Protein AF-A0A812SGQ9-F1 (afdb_monomer)

Structure (mmCIF, N/CA/C/O backbone):
data_AF-A0A812SGQ9-F1
#
_entry.id   AF-A0A812SGQ9-F1
#
loop_
_atom_site.group_PDB
_atom_site.id
_atom_site.type_symbol
_atom_site.label_atom_id
_atom_site.label_alt_id
_atom_site.label_comp_id
_atom_site.label_asym_id
_atom_site.label_entity_id
_atom_site.label_seq_id
_atom_site.pdbx_PDB_ins_code
_atom_site.Cartn_x
_atom_site.Cartn_y
_atom_site.Cartn_z
_atom_site.occupancy
_atom_site.B_iso_or_equiv
_atom_site.auth_seq_id
_atom_site.auth_comp_id
_atom_site.auth_asym_id
_atom_site.auth_atom_id
_atom_site.pdbx_PDB_model_num
ATOM 1 N N . MET A 1 1 ? -7.701 -20.166 6.860 1.00 44.25 1 MET A N 1
ATOM 2 C CA . MET A 1 1 ? -6.813 -19.001 7.028 1.00 44.25 1 MET A CA 1
ATOM 3 C C . MET A 1 1 ? -5.455 -19.438 6.531 1.00 44.25 1 MET A C 1
ATOM 5 O O . MET A 1 1 ? -4.797 -20.197 7.233 1.00 44.25 1 MET A O 1
ATOM 9 N N . ASP A 1 2 ? -5.094 -19.057 5.309 1.00 49.41 2 ASP A N 1
ATOM 10 C CA . ASP A 1 2 ? -3.743 -19.299 4.804 1.00 49.41 2 ASP A CA 1
ATOM 11 C C . ASP A 1 2 ? -2.788 -18.394 5.574 1.00 49.41 2 ASP A C 1
ATOM 13 O O . ASP A 1 2 ? -2.970 -17.177 5.618 1.00 49.41 2 ASP A O 1
ATOM 17 N N . ASN A 1 3 ? -1.818 -18.997 6.259 1.00 59.69 3 ASN A N 1
ATOM 18 C CA . ASN A 1 3 ? -0.783 -18.241 6.943 1.00 59.69 3 ASN A CA 1
ATOM 19 C C . ASN A 1 3 ? 0.407 -18.026 5.995 1.00 59.69 3 ASN A C 1
ATOM 21 O O . ASN A 1 3 ? 0.602 -18.744 5.013 1.00 59.69 3 ASN A O 1
ATOM 25 N N . PHE A 1 4 ? 1.212 -17.014 6.300 1.00 59.28 4 PHE A N 1
ATOM 26 C CA . PHE A 1 4 ? 2.371 -16.629 5.498 1.00 59.28 4 PHE A CA 1
ATOM 27 C C . PHE A 1 4 ? 3.338 -17.798 5.222 1.00 59.28 4 PHE A C 1
ATOM 29 O O . PHE A 1 4 ? 3.897 -17.903 4.131 1.00 59.28 4 PHE A O 1
ATOM 36 N N . ALA A 1 5 ? 3.485 -18.720 6.180 1.00 57.28 5 ALA A N 1
ATOM 37 C CA . ALA A 1 5 ? 4.341 -19.893 6.041 1.00 57.28 5 ALA A CA 1
ATOM 38 C C . ALA A 1 5 ? 3.813 -20.888 4.992 1.00 57.28 5 ALA A C 1
ATOM 40 O O . ALA A 1 5 ? 4.603 -21.437 4.228 1.00 57.28 5 ALA A O 1
ATOM 41 N N . THR A 1 6 ? 2.494 -21.084 4.905 1.00 61.78 6 THR A N 1
ATOM 42 C CA . THR A 1 6 ? 1.867 -21.924 3.873 1.00 61.78 6 THR A CA 1
ATOM 43 C C . THR A 1 6 ? 2.095 -21.353 2.473 1.00 61.78 6 THR A C 1
ATOM 45 O O . THR A 1 6 ? 2.451 -22.100 1.564 1.00 61.78 6 THR A O 1
ATOM 48 N N . SER A 1 7 ? 1.972 -20.031 2.307 1.00 60.41 7 SER A N 1
ATOM 49 C CA . SER A 1 7 ? 2.225 -19.362 1.023 1.00 60.41 7 SER A CA 1
ATOM 50 C C . SER A 1 7 ? 3.693 -19.492 0.592 1.00 60.41 7 SER A C 1
ATOM 52 O O . SER A 1 7 ? 3.962 -19.912 -0.533 1.00 60.41 7 SER A O 1
ATOM 54 N N . LEU A 1 8 ? 4.644 -19.266 1.507 1.00 60.41 8 LEU A N 1
ATOM 55 C CA . LEU A 1 8 ? 6.077 -19.460 1.247 1.00 60.41 8 LEU A CA 1
ATOM 56 C C . LEU A 1 8 ? 6.430 -20.904 0.872 1.00 60.41 8 LEU A C 1
ATOM 58 O O . LEU A 1 8 ? 7.216 -21.121 -0.046 1.00 60.41 8 LEU A O 1
ATOM 62 N N . ALA A 1 9 ? 5.851 -21.889 1.562 1.00 58.53 9 ALA A N 1
ATOM 63 C CA . ALA A 1 9 ? 6.127 -23.304 1.311 1.00 58.53 9 ALA A CA 1
ATOM 64 C C . ALA A 1 9 ? 5.640 -23.775 -0.070 1.00 58.53 9 ALA A C 1
ATOM 66 O O . ALA A 1 9 ? 6.184 -24.732 -0.619 1.00 58.53 9 ALA A O 1
ATOM 67 N N . SER A 1 10 ? 4.627 -23.109 -0.631 1.00 59.81 10 SER A N 1
ATOM 68 C CA . SER A 1 10 ? 4.083 -23.413 -1.959 1.00 59.81 10 SER A CA 1
ATOM 69 C C . SER A 1 10 ? 4.800 -22.707 -3.119 1.00 59.81 10 SER A C 1
ATOM 71 O O . SER A 1 10 ? 4.592 -23.075 -4.275 1.00 59.81 10 SER A O 1
ATOM 73 N N . ALA A 1 11 ? 5.653 -21.716 -2.838 1.00 58.72 11 ALA A N 1
ATOM 74 C CA . ALA A 1 11 ? 6.317 -20.926 -3.868 1.00 58.72 11 ALA A CA 1
ATOM 75 C C . ALA A 1 11 ? 7.434 -21.733 -4.561 1.00 58.72 11 ALA A C 1
ATOM 77 O O . ALA A 1 11 ? 8.436 -22.105 -3.948 1.00 58.72 11 ALA A O 1
ATOM 78 N N . GLN A 1 12 ? 7.291 -21.988 -5.865 1.00 52.66 12 GLN A N 1
ATOM 79 C CA . GLN A 1 12 ? 8.349 -22.584 -6.687 1.00 52.66 12 GLN A CA 1
ATOM 80 C C . GLN A 1 12 ? 9.263 -21.496 -7.256 1.00 52.66 12 GLN A C 1
ATOM 82 O O . GLN A 1 12 ? 8.795 -20.532 -7.864 1.00 52.66 12 GLN A O 1
ATOM 87 N N . ALA A 1 13 ? 10.579 -21.674 -7.103 1.00 52.00 13 ALA A N 1
ATOM 88 C CA . ALA A 1 13 ? 11.576 -20.758 -7.645 1.00 52.00 13 ALA A CA 1
ATOM 89 C C . ALA A 1 13 ? 11.489 -20.714 -9.182 1.00 52.00 13 ALA A C 1
ATOM 91 O O . ALA A 1 13 ? 11.950 -21.612 -9.884 1.00 52.00 13 ALA A O 1
ATOM 92 N N . SER A 1 14 ? 10.890 -19.648 -9.697 1.00 55.16 14 SER A N 1
ATOM 93 C CA . SER A 1 14 ? 10.925 -19.250 -11.101 1.00 55.16 14 SER A CA 1
ATOM 94 C C . SER A 1 14 ? 11.648 -17.905 -11.204 1.00 55.16 14 SER A C 1
ATOM 96 O O . SER A 1 14 ? 11.848 -17.227 -10.193 1.00 55.16 14 SER A O 1
ATOM 98 N N . ALA A 1 15 ? 12.118 -17.535 -12.402 1.00 56.53 15 ALA A N 1
ATOM 99 C CA . ALA A 1 15 ? 12.735 -16.224 -12.598 1.00 56.53 15 ALA A CA 1
ATOM 100 C C . ALA A 1 15 ? 11.780 -15.130 -12.079 1.00 56.53 15 ALA A C 1
ATOM 102 O O . ALA A 1 15 ? 10.578 -15.225 -12.351 1.00 56.53 15 ALA A O 1
ATOM 103 N N . PRO A 1 16 ? 12.276 -14.126 -11.331 1.00 58.25 16 PRO A N 1
ATOM 104 C CA . PRO A 1 16 ? 11.425 -13.116 -10.718 1.00 58.25 16 PRO A CA 1
ATOM 105 C C . PRO A 1 16 ? 10.540 -12.465 -11.781 1.00 58.25 16 PRO A C 1
ATOM 107 O O . PRO A 1 16 ? 11.033 -11.840 -12.722 1.00 58.25 16 PRO A O 1
ATOM 110 N N . LYS A 1 17 ? 9.222 -12.633 -11.643 1.00 70.88 17 LYS A N 1
ATOM 111 C CA . LYS A 1 17 ? 8.258 -11.955 -12.510 1.00 70.88 17 LYS A CA 1
ATOM 112 C C . LYS A 1 17 ? 8.198 -10.496 -12.080 1.00 70.88 17 LYS A C 1
ATOM 114 O O . LYS A 1 17 ? 8.229 -10.198 -10.889 1.00 70.88 17 LYS A O 1
ATOM 119 N N . ALA A 1 18 ? 8.126 -9.583 -13.040 1.00 72.56 18 ALA A N 1
ATOM 120 C CA . ALA A 1 18 ? 7.969 -8.158 -12.785 1.00 72.56 18 ALA A CA 1
ATOM 121 C C . ALA A 1 18 ? 7.309 -7.499 -14.001 1.00 72.56 18 ALA A C 1
ATOM 123 O O . ALA A 1 18 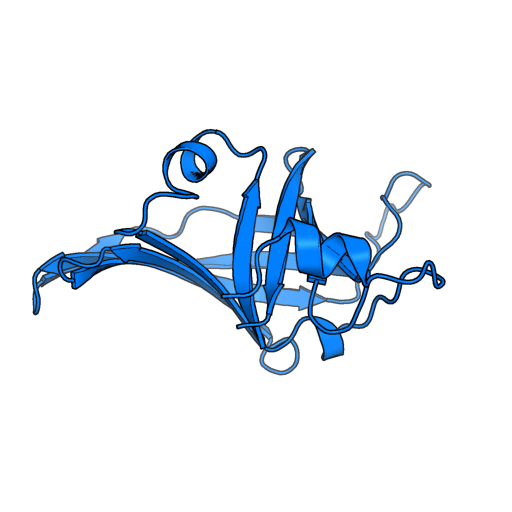? 7.947 -7.298 -15.030 1.00 72.56 18 ALA A O 1
ATOM 124 N N . SER A 1 19 ? 6.020 -7.174 -13.900 1.00 79.69 19 SER A N 1
ATOM 125 C CA . SER A 1 19 ? 5.319 -6.384 -14.917 1.00 79.69 19 SER A CA 1
ATOM 126 C C . SER A 1 19 ? 4.384 -5.374 -14.264 1.00 79.69 19 SER A C 1
ATOM 128 O O . SER A 1 19 ? 3.863 -5.620 -13.175 1.00 79.69 19 SER A O 1
ATOM 130 N N . ALA A 1 20 ? 4.153 -4.242 -14.934 1.00 79.75 20 ALA A N 1
ATOM 131 C CA . ALA A 1 20 ? 3.245 -3.206 -14.443 1.00 79.75 20 ALA A CA 1
ATOM 132 C C . ALA A 1 20 ? 1.830 -3.752 -14.192 1.00 79.75 20 ALA A C 1
ATOM 134 O O . ALA A 1 20 ? 1.224 -3.428 -13.179 1.00 79.75 20 ALA A O 1
ATOM 135 N N . ALA A 1 21 ? 1.344 -4.660 -15.046 1.00 85.94 21 ALA A N 1
ATOM 136 C CA . ALA A 1 21 ? 0.033 -5.287 -14.885 1.00 85.94 21 ALA A CA 1
ATOM 137 C C . ALA A 1 21 ? -0.110 -6.037 -13.550 1.00 85.94 21 ALA A C 1
ATOM 139 O O . ALA A 1 21 ? -1.165 -5.978 -12.924 1.00 85.94 21 ALA A O 1
ATOM 140 N N . MET A 1 22 ? 0.961 -6.684 -13.075 1.00 88.88 22 MET A N 1
ATOM 141 C CA . MET A 1 22 ? 0.938 -7.391 -11.793 1.00 88.88 22 MET A CA 1
ATOM 142 C C . MET A 1 22 ? 0.775 -6.441 -10.608 1.00 88.88 22 MET A C 1
ATOM 144 O O . MET A 1 22 ? 0.254 -6.872 -9.587 1.00 88.88 22 MET A O 1
ATOM 148 N N . LEU A 1 23 ? 1.160 -5.166 -10.738 1.00 89.88 23 LEU A N 1
ATOM 149 C CA . LEU A 1 23 ? 1.069 -4.173 -9.668 1.00 89.88 23 LEU A CA 1
ATOM 150 C C . LEU A 1 23 ? -0.378 -3.851 -9.287 1.00 89.88 23 LEU A C 1
ATOM 152 O O . LEU A 1 23 ? -0.656 -3.581 -8.117 1.00 89.88 23 LEU A O 1
ATOM 156 N N . THR A 1 24 ? -1.289 -3.915 -10.259 1.00 94.25 24 THR A N 1
ATOM 157 C CA . THR A 1 24 ? -2.706 -3.607 -10.065 1.00 94.25 24 THR A CA 1
ATOM 158 C C . THR A 1 24 ? -3.370 -4.617 -9.131 1.00 94.25 24 THR A C 1
ATOM 160 O O . THR A 1 24 ? -3.220 -5.831 -9.279 1.00 94.25 24 THR A O 1
ATOM 163 N N . GLY A 1 25 ? -4.115 -4.111 -8.149 1.00 95.44 25 GLY A N 1
ATOM 164 C CA . GLY A 1 25 ? -4.845 -4.909 -7.169 1.00 95.44 25 GLY A CA 1
ATOM 165 C C . GLY A 1 25 ? -4.834 -4.311 -5.767 1.00 95.44 25 GLY A C 1
ATOM 166 O O . GLY A 1 25 ? -4.320 -3.214 -5.531 1.00 95.44 25 GLY A O 1
ATOM 167 N N . THR A 1 26 ? -5.407 -5.057 -4.827 1.00 97.75 26 THR A N 1
ATOM 168 C CA . THR A 1 26 ? -5.315 -4.778 -3.393 1.00 97.75 26 THR A CA 1
ATOM 169 C C . THR A 1 26 ? -4.334 -5.754 -2.757 1.00 97.75 26 THR A C 1
ATOM 171 O O . THR A 1 26 ? -4.350 -6.947 -3.045 1.00 97.75 26 THR A O 1
ATOM 174 N N . TRP A 1 27 ? -3.458 -5.217 -1.920 1.00 97.19 27 TRP A N 1
ATOM 175 C CA . TRP A 1 27 ? -2.283 -5.883 -1.385 1.00 97.19 27 TRP A CA 1
ATOM 176 C C . TRP A 1 27 ? -2.228 -5.687 0.124 1.00 97.19 27 TRP A C 1
ATOM 178 O O . TRP A 1 27 ? -1.946 -4.586 0.591 1.00 97.19 27 TRP A O 1
ATOM 188 N N . ASN A 1 28 ? -2.475 -6.744 0.884 1.00 96.50 28 ASN A N 1
ATOM 189 C CA . ASN A 1 28 ? -2.363 -6.758 2.336 1.00 96.50 28 ASN A CA 1
ATOM 190 C C . ASN A 1 28 ? -0.889 -6.796 2.737 1.00 96.50 28 ASN A C 1
ATOM 192 O O . ASN A 1 28 ? -0.145 -7.658 2.273 1.00 96.50 28 ASN A O 1
ATOM 196 N N . LEU A 1 29 ? -0.459 -5.867 3.587 1.00 96.38 29 LEU A N 1
ATOM 197 C CA . LEU A 1 29 ? 0.893 -5.848 4.131 1.00 96.38 29 LEU A CA 1
ATOM 198 C C . LEU A 1 29 ? 1.007 -6.913 5.225 1.00 96.38 29 LEU A C 1
ATOM 200 O O . LEU A 1 29 ? 0.312 -6.836 6.235 1.00 96.38 29 LEU A O 1
ATOM 204 N N . VAL A 1 30 ? 1.891 -7.891 5.031 1.00 94.75 30 VAL A N 1
ATOM 205 C CA . VAL A 1 30 ? 2.093 -8.996 5.987 1.00 94.75 30 VAL A CA 1
ATOM 206 C C . VAL A 1 30 ? 3.420 -8.916 6.732 1.00 94.75 30 VAL A C 1
ATOM 208 O O . VAL A 1 30 ? 3.580 -9.543 7.774 1.00 94.75 30 VAL A O 1
ATOM 211 N N . TYR A 1 31 ? 4.371 -8.140 6.215 1.00 95.25 31 TYR A N 1
ATOM 212 C CA . TYR A 1 31 ? 5.653 -7.881 6.858 1.00 95.25 31 TYR A CA 1
ATOM 213 C C . TYR A 1 31 ? 6.226 -6.552 6.368 1.00 95.25 31 TYR A C 1
ATOM 215 O O . TYR A 1 31 ? 6.100 -6.237 5.185 1.00 95.25 31 TYR A O 1
ATOM 223 N N . THR A 1 32 ? 6.887 -5.797 7.245 1.00 95.94 32 THR A N 1
ATOM 224 C CA . THR A 1 32 ? 7.670 -4.613 6.868 1.00 95.94 32 THR A CA 1
ATOM 225 C C . THR A 1 32 ? 8.856 -4.405 7.807 1.00 95.94 32 THR A C 1
ATOM 227 O O . THR A 1 32 ? 8.810 -4.843 8.954 1.00 95.94 32 THR A O 1
ATOM 230 N N . THR A 1 33 ? 9.909 -3.731 7.350 1.00 95.31 33 THR A N 1
ATOM 231 C CA . THR A 1 33 ? 10.981 -3.224 8.227 1.00 95.31 33 THR A CA 1
ATOM 232 C C . THR A 1 33 ? 10.742 -1.792 8.709 1.00 95.31 33 THR A C 1
ATOM 234 O O . THR A 1 33 ? 11.420 -1.353 9.638 1.00 95.31 33 THR A O 1
ATOM 237 N N . GLU A 1 34 ? 9.761 -1.087 8.136 1.00 92.62 34 GLU A N 1
ATOM 238 C CA . GLU A 1 34 ? 9.385 0.270 8.540 1.00 92.62 34 GLU A CA 1
ATOM 239 C C . GLU A 1 34 ? 8.849 0.261 9.976 1.00 92.62 34 GLU A C 1
ATOM 241 O O . GLU A 1 34 ? 7.78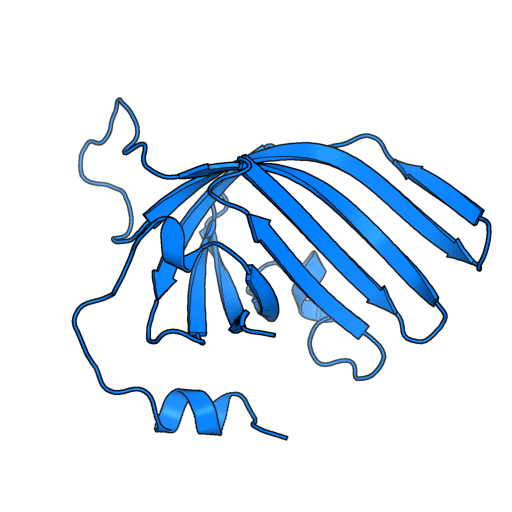4 -0.296 10.255 1.00 92.62 34 GLU A O 1
ATOM 246 N N . LYS A 1 35 ? 9.588 0.881 10.902 1.00 88.94 35 LYS A N 1
ATOM 247 C CA . LYS A 1 35 ? 9.324 0.791 12.347 1.00 88.94 35 LYS A CA 1
ATOM 248 C C . LYS A 1 35 ? 7.938 1.306 12.731 1.00 88.94 35 LYS A C 1
ATOM 250 O O . LYS A 1 35 ? 7.316 0.755 13.635 1.00 88.94 35 LYS A O 1
ATOM 255 N N . GLU A 1 36 ? 7.468 2.346 12.051 1.00 85.94 36 GLU A N 1
ATOM 256 C CA . GLU A 1 36 ? 6.193 3.013 12.305 1.00 85.94 36 GLU A CA 1
ATOM 257 C C . GLU A 1 36 ? 4.994 2.116 11.982 1.00 85.94 36 GLU A C 1
ATOM 259 O O . GLU A 1 36 ? 3.965 2.202 12.649 1.00 85.94 36 GLU A O 1
ATOM 264 N N . VAL A 1 37 ? 5.128 1.247 10.976 1.00 87.62 37 VAL A N 1
ATOM 265 C CA . VAL A 1 37 ? 4.058 0.349 10.516 1.00 87.62 37 VAL A CA 1
ATOM 266 C C . VAL A 1 37 ? 4.226 -1.058 11.093 1.00 87.62 37 VAL A C 1
ATOM 268 O O . VAL A 1 37 ? 3.238 -1.755 11.319 1.00 87.62 37 VAL A O 1
ATOM 271 N N . LEU A 1 38 ? 5.461 -1.472 11.389 1.00 88.94 38 LEU A N 1
ATOM 272 C CA . LEU A 1 38 ? 5.777 -2.786 11.947 1.00 88.94 38 LEU A CA 1
ATOM 273 C C . LEU A 1 38 ? 5.028 -3.070 13.259 1.00 88.94 38 LEU A C 1
ATOM 275 O O . LEU A 1 38 ? 4.609 -4.198 13.485 1.00 88.94 38 LEU A O 1
ATOM 279 N N . SER A 1 39 ? 4.818 -2.063 14.110 1.00 86.94 39 SER A N 1
ATOM 280 C CA . SER A 1 39 ? 4.079 -2.234 15.371 1.00 86.94 39 SER A CA 1
ATOM 281 C C . SER A 1 39 ? 2.577 -2.485 15.188 1.00 86.94 39 SER A C 1
ATOM 283 O O . SER A 1 39 ? 1.915 -2.890 16.140 1.00 86.94 39 SER A O 1
ATOM 285 N N . LEU A 1 40 ? 2.042 -2.243 13.988 1.00 87.81 40 LEU A N 1
ATOM 286 C CA . LEU A 1 40 ? 0.619 -2.366 13.668 1.00 87.81 40 LEU A CA 1
ATOM 287 C C . LEU A 1 40 ? 0.277 -3.696 12.990 1.00 87.81 40 LEU A C 1
ATOM 289 O O . LEU A 1 40 ? -0.864 -4.151 13.060 1.00 87.81 40 LEU A O 1
ATOM 293 N N . ILE A 1 41 ? 1.237 -4.312 12.299 1.00 87.19 41 ILE A N 1
ATOM 294 C CA . ILE A 1 41 ? 1.000 -5.567 11.582 1.00 87.19 41 ILE A CA 1
ATOM 295 C C . ILE A 1 41 ? 0.952 -6.753 12.556 1.00 87.19 41 ILE A C 1
ATOM 297 O O . ILE A 1 41 ? 1.781 -6.882 13.452 1.00 87.19 41 ILE A O 1
ATOM 301 N N . GLY A 1 42 ? -0.030 -7.637 12.370 1.00 82.12 42 GLY A N 1
ATOM 302 C CA . GLY A 1 42 ? -0.257 -8.803 13.234 1.00 82.12 42 GLY A CA 1
ATOM 303 C C . GLY A 1 42 ? -1.269 -8.582 14.364 1.00 82.12 42 GLY A C 1
ATOM 304 O O . GLY A 1 42 ? -1.709 -9.562 14.963 1.00 82.12 42 GLY A O 1
ATOM 305 N N . ASP A 1 43 ? -1.693 -7.341 14.618 1.00 88.75 43 ASP A N 1
ATOM 306 C CA . ASP A 1 43 ? -2.848 -7.067 15.475 1.00 88.75 43 ASP A CA 1
ATOM 307 C C . ASP A 1 43 ? -4.145 -7.481 14.740 1.00 88.75 43 ASP A C 1
ATOM 309 O O . ASP A 1 43 ? -4.409 -6.976 13.645 1.00 88.75 43 ASP A O 1
ATOM 313 N N . PRO A 1 44 ? -4.982 -8.382 15.297 1.00 88.75 44 PRO A N 1
ATOM 314 C CA . PRO A 1 44 ? -6.229 -8.816 14.656 1.00 88.75 44 PRO A CA 1
ATOM 315 C C . PRO A 1 44 ? -7.257 -7.684 14.490 1.00 88.75 44 PRO A C 1
ATOM 317 O O . PRO A 1 44 ? -8.198 -7.808 13.707 1.00 88.75 44 PRO A O 1
ATOM 320 N N . GLY A 1 45 ? -7.095 -6.589 15.231 1.00 93.06 45 GLY A N 1
ATOM 321 C CA . GLY A 1 45 ? -7.896 -5.382 15.146 1.00 93.06 45 GLY A CA 1
ATOM 322 C C . GLY A 1 45 ? -7.457 -4.414 14.048 1.00 93.06 45 GLY A C 1
ATOM 323 O O . GLY A 1 45 ? -8.139 -3.401 13.873 1.00 93.06 45 GLY A O 1
ATOM 324 N N . VAL A 1 46 ? -6.365 -4.694 13.327 1.00 94.94 46 VAL A N 1
ATOM 325 C CA . VAL A 1 46 ? -5.761 -3.783 12.348 1.00 94.94 46 VAL A CA 1
ATOM 326 C C . VAL A 1 46 ? -5.568 -4.471 10.997 1.00 94.94 46 VAL A C 1
ATOM 328 O O . VAL A 1 46 ? -5.116 -5.604 10.890 1.00 94.94 46 VAL A O 1
ATOM 331 N 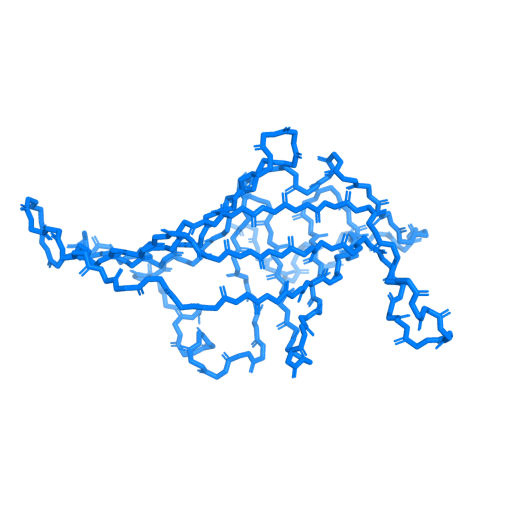N . SER A 1 47 ? -5.898 -3.765 9.920 1.00 94.88 47 SER A N 1
ATOM 332 C CA . SER A 1 47 ? -5.602 -4.171 8.547 1.00 94.88 47 SER A CA 1
ATOM 333 C C . SER A 1 47 ? -4.813 -3.076 7.849 1.00 94.88 47 SER A C 1
ATOM 335 O O . SER A 1 47 ? -5.266 -1.935 7.768 1.00 94.88 47 SER A O 1
ATOM 337 N N . VAL A 1 48 ? -3.643 -3.428 7.321 1.00 96.62 48 VAL A N 1
ATOM 338 C CA . VAL A 1 48 ? -2.794 -2.521 6.545 1.00 96.62 48 VAL A CA 1
ATOM 339 C C . VAL A 1 48 ? -2.751 -3.030 5.114 1.00 96.62 48 VAL A C 1
ATOM 341 O O . VAL A 1 48 ? -2.343 -4.165 4.873 1.00 96.62 48 VAL A O 1
ATOM 344 N N . TYR A 1 49 ? -3.175 -2.217 4.152 1.00 96.75 49 TYR A N 1
ATOM 345 C CA . TYR A 1 49 ? -3.149 -2.613 2.748 1.00 96.75 49 TYR A CA 1
ATOM 346 C C . TYR A 1 49 ? -2.821 -1.454 1.817 1.00 96.75 49 TYR A C 1
ATOM 348 O O . TYR A 1 49 ? -2.988 -0.277 2.137 1.00 96.75 49 TYR A O 1
ATOM 356 N N . GLN A 1 50 ? -2.375 -1.820 0.622 1.00 97.44 50 GLN A N 1
ATOM 357 C CA . GLN A 1 50 ? -2.146 -0.922 -0.489 1.00 97.44 50 GLN A CA 1
ATOM 358 C C . GLN A 1 50 ? -3.064 -1.304 -1.651 1.00 97.44 50 GLN A C 1
ATOM 360 O O . GLN A 1 50 ? -3.104 -2.456 -2.073 1.00 97.44 50 GLN A O 1
ATOM 365 N N . LYS A 1 51 ? -3.801 -0.338 -2.191 1.00 97.88 51 LYS A N 1
ATOM 366 C CA . LYS A 1 51 ? -4.559 -0.474 -3.433 1.00 97.88 51 LYS A CA 1
ATOM 367 C C . LYS A 1 51 ? -3.820 0.250 -4.548 1.00 97.88 51 LYS A C 1
ATOM 369 O O . LYS A 1 51 ? -3.459 1.411 -4.393 1.00 97.88 51 LYS A O 1
ATOM 374 N N . LEU A 1 52 ? -3.605 -0.432 -5.660 1.00 96.31 52 LEU A N 1
ATOM 375 C CA . LEU A 1 52 ? -2.890 0.087 -6.818 1.00 96.31 52 LEU A CA 1
ATOM 376 C C . LEU A 1 52 ? -3.696 -0.161 -8.082 1.00 96.31 52 LEU A C 1
ATOM 378 O O . LEU A 1 52 ? -4.279 -1.230 -8.256 1.00 96.31 52 LEU A O 1
ATOM 382 N N . ASP A 1 53 ? -3.660 0.813 -8.975 1.00 95.88 53 ASP A N 1
ATOM 383 C CA . ASP A 1 53 ? -4.099 0.672 -10.355 1.00 95.88 53 ASP A CA 1
ATOM 384 C C . ASP A 1 53 ? -3.025 1.303 -11.237 1.00 95.88 53 ASP A C 1
ATOM 386 O O . ASP A 1 53 ? -2.904 2.528 -11.313 1.00 95.88 53 ASP A O 1
ATOM 390 N N . SER A 1 54 ? -2.201 0.458 -11.855 1.00 91.88 54 SER A N 1
ATOM 391 C CA . SER A 1 54 ? -1.098 0.898 -12.708 1.00 91.88 54 SER A CA 1
ATOM 392 C C . SER A 1 54 ? -1.591 1.515 -14.015 1.00 91.88 54 SER A C 1
ATOM 394 O O . SER A 1 54 ? -0.892 2.343 -14.586 1.00 91.88 54 SER A O 1
ATOM 396 N N . GLY A 1 55 ? -2.773 1.113 -14.499 1.00 91.94 55 GLY A N 1
ATOM 397 C CA . GLY A 1 55 ? -3.369 1.671 -15.713 1.00 91.94 55 GLY A CA 1
ATOM 398 C C . GLY A 1 55 ? -3.933 3.069 -15.471 1.00 91.94 55 GLY A C 1
ATOM 399 O O . GLY A 1 55 ? -3.73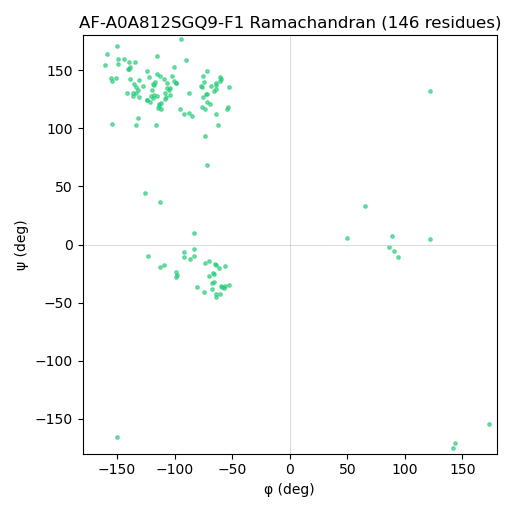9 3.965 -16.287 1.00 91.94 55 GLY A O 1
ATOM 400 N N . ALA A 1 56 ? -4.573 3.271 -14.319 1.00 95.12 56 ALA A N 1
ATOM 401 C CA . ALA A 1 56 ? -5.071 4.576 -13.891 1.00 95.12 56 ALA A CA 1
ATOM 402 C C . ALA A 1 56 ? -3.996 5.459 -13.225 1.00 95.12 56 ALA A C 1
ATOM 404 O O . ALA A 1 56 ? -4.251 6.630 -12.950 1.00 95.12 56 ALA A O 1
ATOM 405 N N . GLY A 1 57 ? -2.817 4.909 -12.923 1.00 95.75 57 GLY A N 1
ATOM 406 C CA . GLY A 1 57 ? -1.735 5.612 -12.234 1.00 95.75 57 GLY A CA 1
ATOM 407 C C . GLY A 1 57 ? -2.082 6.007 -10.798 1.00 95.75 57 GLY A C 1
ATOM 408 O O . GLY A 1 57 ? -1.645 7.058 -10.327 1.00 95.75 57 GLY A O 1
ATOM 409 N N . THR A 1 58 ? -2.883 5.197 -10.095 1.00 97.38 58 THR A N 1
ATOM 410 C CA . THR A 1 58 ? -3.349 5.499 -8.731 1.00 97.38 58 THR A CA 1
ATOM 411 C C . THR A 1 58 ? -2.776 4.549 -7.686 1.00 97.38 58 THR A C 1
ATOM 413 O O . THR A 1 58 ? -2.576 3.357 -7.925 1.00 97.38 58 THR A O 1
ATOM 416 N N . LEU A 1 59 ? -2.526 5.099 -6.500 1.00 96.75 59 LEU A N 1
ATOM 417 C CA . LEU A 1 59 ? -2.032 4.396 -5.325 1.00 96.75 59 LEU A CA 1
ATOM 418 C C . LEU A 1 59 ? -2.834 4.846 -4.103 1.00 96.75 59 LEU A C 1
ATOM 420 O O . LEU A 1 59 ? -3.106 6.031 -3.923 1.00 96.75 59 LEU A O 1
ATOM 424 N N . GLY A 1 60 ? -3.198 3.908 -3.241 1.00 97.25 60 GLY A N 1
ATOM 425 C CA . GLY A 1 60 ? -3.796 4.183 -1.943 1.00 97.25 60 GLY A CA 1
ATOM 426 C C . GLY A 1 60 ? -3.173 3.300 -0.876 1.00 97.25 60 GLY A C 1
ATOM 427 O O . GLY A 1 60 ? -3.146 2.089 -1.051 1.00 97.25 60 GLY A O 1
ATOM 428 N N . ASN A 1 61 ? -2.705 3.885 0.220 1.00 96.44 61 ASN A N 1
ATOM 429 C CA . ASN A 1 61 ? -2.304 3.151 1.417 1.00 96.44 61 ASN A CA 1
ATOM 430 C C . ASN A 1 61 ? -3.368 3.363 2.491 1.00 96.44 61 ASN A C 1
ATOM 432 O O . ASN A 1 61 ? -3.785 4.499 2.715 1.00 96.44 61 ASN A O 1
ATOM 436 N N . SER A 1 62 ? -3.777 2.293 3.160 1.00 96.81 62 SER A N 1
ATOM 437 C CA . SER A 1 62 ? -4.797 2.346 4.202 1.00 96.81 62 SER A CA 1
ATOM 438 C C . SER A 1 62 ? -4.357 1.553 5.424 1.00 96.81 62 SER A C 1
ATOM 440 O O . SER A 1 62 ? -3.898 0.417 5.304 1.00 96.81 62 SER A O 1
ATOM 442 N N . ILE A 1 63 ? -4.566 2.140 6.599 1.00 96.25 63 ILE A N 1
ATOM 443 C CA . ILE A 1 63 ? -4.540 1.468 7.898 1.00 96.25 63 ILE A CA 1
ATOM 444 C C . ILE A 1 63 ? -5.961 1.528 8.438 1.00 96.25 63 ILE A C 1
ATOM 446 O O . ILE A 1 63 ? -6.507 2.617 8.614 1.00 96.25 63 ILE A O 1
ATOM 450 N N . VAL A 1 64 ? -6.576 0.377 8.666 1.00 95.94 64 VAL A N 1
ATOM 451 C CA . VAL A 1 64 ? -7.980 0.255 9.060 1.00 95.94 64 VAL A CA 1
ATOM 452 C C . VAL A 1 64 ? -8.060 -0.457 10.393 1.00 95.94 64 VAL A C 1
ATOM 454 O O . VAL A 1 64 ? -7.514 -1.545 10.539 1.00 95.94 64 VAL A O 1
ATOM 457 N N . PHE A 1 65 ? -8.771 0.142 11.338 1.00 94.88 65 PHE A N 1
ATOM 458 C CA . PHE A 1 65 ? -9.028 -0.431 12.648 1.00 94.88 65 PHE A CA 1
ATOM 459 C C . PHE A 1 65 ? -10.452 -0.994 12.691 1.00 94.88 65 PHE A C 1
ATOM 461 O O . PHE A 1 65 ? -11.381 -0.441 12.097 1.00 94.88 65 PHE A O 1
ATOM 468 N N . THR A 1 66 ? -10.639 -2.097 13.411 1.00 93.19 66 THR A N 1
ATOM 469 C CA . THR A 1 66 ? -11.947 -2.765 13.574 1.00 93.19 66 THR A CA 1
ATOM 470 C C . THR A 1 66 ? -13.005 -1.893 14.251 1.00 93.19 66 THR A C 1
ATOM 472 O O . THR A 1 66 ? -14.198 -2.115 14.064 1.00 93.19 66 THR A O 1
ATOM 475 N N . ASP A 1 67 ? -12.589 -0.859 14.980 1.00 91.44 67 ASP A N 1
ATOM 476 C CA . ASP A 1 67 ? -13.464 0.124 15.623 1.00 91.44 67 ASP A CA 1
ATOM 477 C C . ASP A 1 67 ? -13.933 1.258 14.685 1.00 91.44 67 ASP A C 1
ATOM 479 O O . ASP A 1 67 ? -14.515 2.250 15.132 1.00 91.44 67 ASP A O 1
ATOM 483 N N . GLY A 1 68 ? -13.674 1.121 13.381 1.00 90.81 68 GLY A N 1
ATOM 484 C CA . GLY A 1 68 ? -14.090 2.061 12.346 1.00 90.81 68 GLY A CA 1
ATOM 485 C C . GLY A 1 68 ? -13.130 3.230 12.127 1.00 90.81 68 GLY A C 1
ATOM 486 O O . GLY A 1 68 ? -13.374 4.038 11.228 1.00 90.81 68 GLY A O 1
ATOM 487 N N . LYS A 1 69 ? -12.035 3.333 12.895 1.00 95.75 69 LYS A N 1
ATOM 488 C CA . LYS A 1 69 ? -10.976 4.309 12.612 1.00 95.75 69 LYS A CA 1
ATOM 489 C C . LYS A 1 69 ? -10.188 3.899 11.376 1.00 95.75 69 LYS A C 1
ATOM 491 O O . LYS A 1 69 ? -10.018 2.716 11.075 1.00 95.75 69 LYS A O 1
ATOM 496 N N . ARG A 1 70 ? -9.676 4.888 10.649 1.00 96.06 70 ARG A N 1
ATOM 497 C CA . ARG A 1 70 ? -8.881 4.640 9.445 1.00 96.06 70 ARG A CA 1
ATOM 498 C C . ARG A 1 70 ? -7.930 5.784 9.147 1.00 96.06 70 ARG A C 1
ATOM 500 O O . ARG A 1 70 ? -8.326 6.939 9.235 1.00 96.06 70 ARG A O 1
ATOM 507 N N . PHE A 1 71 ? -6.721 5.461 8.714 1.00 95.94 71 PHE A N 1
ATOM 508 C CA . PHE A 1 71 ? -5.810 6.405 8.081 1.00 95.94 71 PHE A CA 1
ATOM 509 C C . PHE A 1 71 ? -5.634 6.026 6.611 1.00 95.94 71 PHE A C 1
ATOM 511 O O . PHE A 1 71 ? -5.226 4.907 6.310 1.00 95.94 71 PHE A O 1
ATOM 518 N N . ASP A 1 72 ? -5.963 6.946 5.708 1.00 96.81 72 ASP A N 1
ATOM 519 C CA . ASP A 1 72 ? -5.824 6.765 4.265 1.00 96.81 72 ASP A CA 1
ATOM 520 C C . ASP A 1 72 ? -4.849 7.780 3.694 1.00 96.81 72 ASP A C 1
ATOM 522 O O . ASP A 1 72 ? -4.937 8.974 3.985 1.00 96.81 72 ASP A O 1
ATOM 526 N N . VAL A 1 73 ? -3.991 7.318 2.795 1.00 96.81 73 VAL A N 1
ATOM 527 C CA . VAL A 1 73 ? -3.137 8.165 1.972 1.00 96.81 73 VAL A CA 1
ATOM 528 C C . VAL A 1 73 ? -3.400 7.834 0.512 1.00 96.81 73 VAL A C 1
ATOM 530 O O . VAL A 1 73 ? -3.297 6.684 0.096 1.00 96.81 73 VAL A O 1
ATOM 533 N N . LYS A 1 74 ? -3.750 8.850 -0.273 1.00 97.12 74 LYS A N 1
ATOM 534 C CA . LYS A 1 74 ? -3.977 8.768 -1.717 1.00 97.12 74 LYS A CA 1
ATOM 535 C C . LYS A 1 74 ? -2.755 9.296 -2.444 1.00 97.12 74 LYS A C 1
ATOM 537 O O . LYS A 1 74 ? -2.188 10.313 -2.049 1.00 97.12 74 LYS A O 1
ATOM 542 N N . GLY A 1 75 ? -2.385 8.652 -3.536 1.00 96.88 75 GLY A N 1
ATOM 543 C CA . GLY A 1 75 ? -1.240 9.018 -4.346 1.00 96.88 75 GLY A CA 1
ATOM 544 C C . GLY A 1 75 ? -1.410 8.671 -5.815 1.00 96.88 75 GLY A C 1
ATOM 545 O O . GLY A 1 75 ? -2.348 7.982 -6.221 1.00 96.88 75 GLY A O 1
ATOM 546 N N . THR A 1 76 ? -0.466 9.163 -6.601 1.00 96.81 76 THR A N 1
ATOM 547 C CA . THR A 1 76 ? -0.237 8.739 -7.977 1.00 96.81 76 THR A CA 1
ATOM 548 C C . THR A 1 76 ? 0.935 7.769 -8.025 1.00 96.81 76 THR A C 1
ATOM 550 O O . THR A 1 76 ? 1.818 7.816 -7.165 1.00 96.81 76 THR A O 1
ATOM 553 N N . VAL A 1 77 ? 0.941 6.885 -9.020 1.00 95.25 77 VAL A N 1
ATOM 554 C CA . VAL A 1 77 ? 2.028 5.935 -9.276 1.00 95.25 77 VAL A CA 1
ATOM 555 C C . VAL A 1 77 ? 2.304 5.840 -10.771 1.00 95.25 77 VAL A C 1
ATOM 557 O O . VAL A 1 77 ? 1.380 5.872 -11.579 1.00 95.25 77 VAL A O 1
ATOM 560 N N . SER A 1 78 ? 3.574 5.714 -11.136 1.00 92.62 78 SER A N 1
ATOM 561 C CA . SER A 1 78 ? 4.015 5.406 -12.494 1.00 92.62 78 SER A CA 1
ATOM 562 C C . SER A 1 78 ? 5.031 4.275 -12.442 1.00 92.62 78 SER A C 1
ATOM 564 O O . SER A 1 78 ? 5.947 4.305 -11.621 1.00 92.62 78 SER A O 1
ATOM 566 N N . SER A 1 79 ? 4.865 3.275 -13.303 1.00 87.00 79 SER A N 1
ATOM 567 C CA . SER A 1 79 ? 5.729 2.097 -13.370 1.00 87.00 79 SER A CA 1
ATOM 568 C C . SER A 1 79 ? 6.375 2.014 -14.745 1.00 87.00 79 SER A C 1
ATOM 570 O O . SER A 1 79 ? 5.679 2.120 -15.751 1.00 87.00 79 SER A O 1
ATOM 572 N N . GLY A 1 80 ? 7.687 1.775 -14.799 1.00 69.38 80 GLY A N 1
ATOM 573 C CA . GLY A 1 80 ? 8.391 1.552 -16.071 1.00 69.38 80 GLY A CA 1
ATOM 574 C C . GLY A 1 80 ? 9.541 2.506 -16.392 1.00 69.38 80 GLY A C 1
ATOM 575 O O . GLY A 1 80 ? 10.121 2.377 -17.464 1.00 69.38 80 GLY A O 1
ATOM 576 N N . ALA A 1 81 ? 9.920 3.412 -15.490 1.00 54.22 81 ALA A N 1
ATOM 577 C CA . ALA A 1 81 ? 11.155 4.174 -15.645 1.00 54.22 81 ALA A CA 1
ATOM 578 C C . ALA A 1 81 ? 12.318 3.456 -14.930 1.00 54.22 81 ALA A C 1
ATOM 580 O O . ALA A 1 81 ? 12.321 3.399 -13.697 1.00 54.22 81 ALA A O 1
ATOM 581 N N . PRO A 1 82 ? 13.329 2.912 -15.634 1.00 52.97 82 PRO A N 1
ATOM 582 C CA . PRO A 1 82 ? 14.667 2.894 -15.061 1.00 52.97 82 PRO A CA 1
ATOM 583 C C . PRO A 1 82 ? 15.115 4.361 -14.895 1.00 52.97 82 PRO A C 1
ATOM 585 O O . PRO A 1 82 ? 14.846 5.170 -15.785 1.00 52.97 82 PRO A O 1
ATOM 588 N N . PRO A 1 83 ? 15.743 4.756 -13.777 1.00 51.94 83 PRO A N 1
ATOM 589 C CA . PRO A 1 83 ? 16.163 6.147 -13.591 1.00 51.94 83 PRO A CA 1
ATOM 590 C C . PRO A 1 83 ? 17.135 6.593 -14.691 1.00 51.94 83 PRO A C 1
ATOM 592 O O . PRO A 1 83 ? 17.978 5.802 -15.108 1.00 51.94 83 PRO A O 1
ATOM 595 N N . GLU A 1 84 ? 17.034 7.850 -15.144 1.00 49.00 84 GLU A N 1
ATOM 596 C CA . GLU A 1 84 ? 17.875 8.422 -16.221 1.00 49.00 84 GLU A CA 1
ATOM 597 C C . GLU A 1 84 ? 19.390 8.325 -15.943 1.00 49.00 84 GLU A C 1
ATOM 599 O O . GLU A 1 84 ? 20.189 8.373 -16.872 1.00 49.00 84 GLU A O 1
ATOM 604 N N . ASP A 1 85 ? 19.779 8.115 -14.682 1.00 52.03 85 ASP A N 1
ATOM 605 C CA . ASP A 1 85 ? 21.160 7.935 -14.215 1.00 52.03 85 ASP A CA 1
ATOM 606 C C . ASP A 1 85 ? 21.427 6.501 -13.699 1.00 52.03 85 ASP A C 1
ATOM 608 O O . ASP A 1 85 ? 22.087 6.283 -12.684 1.00 52.03 85 ASP A O 1
ATOM 612 N N . ALA A 1 86 ? 20.841 5.477 -14.333 1.00 52.09 86 ALA A N 1
ATOM 613 C CA . ALA A 1 86 ? 21.018 4.077 -13.937 1.00 52.09 86 ALA A CA 1
ATOM 614 C C . ALA A 1 86 ? 22.421 3.534 -14.275 1.00 52.09 86 ALA A C 1
ATOM 616 O O . ALA A 1 86 ? 22.597 2.620 -15.080 1.00 52.09 86 ALA A O 1
ATOM 617 N N . THR A 1 87 ? 23.431 4.047 -13.579 1.00 48.56 87 THR A N 1
ATOM 618 C CA . THR A 1 87 ? 24.708 3.370 -13.371 1.00 48.56 87 THR A CA 1
ATOM 619 C C . THR A 1 87 ? 24.505 2.229 -12.357 1.00 48.56 87 THR A C 1
ATOM 621 O O . THR A 1 87 ? 24.503 2.417 -11.146 1.00 48.56 87 THR A O 1
ATOM 624 N N . ALA A 1 88 ? 24.245 1.017 -12.861 1.00 48.12 88 ALA A N 1
ATOM 625 C CA . ALA A 1 88 ? 24.414 -0.297 -12.207 1.00 48.12 88 ALA A CA 1
ATOM 626 C C . ALA A 1 88 ? 23.846 -0.576 -10.782 1.00 48.12 88 ALA A C 1
ATOM 628 O O . ALA A 1 88 ? 24.070 -1.672 -10.273 1.00 48.12 88 ALA A O 1
ATOM 629 N N . THR A 1 89 ? 23.090 0.316 -10.130 1.00 57.22 89 THR A N 1
ATOM 630 C CA . THR A 1 89 ? 22.812 0.210 -8.675 1.00 57.22 89 THR A CA 1
ATOM 631 C C . THR A 1 89 ? 21.319 0.220 -8.321 1.00 57.22 89 THR A C 1
ATOM 633 O O . THR A 1 89 ? 20.896 0.896 -7.386 1.00 57.22 89 THR A O 1
ATOM 636 N N . TYR A 1 90 ? 20.488 -0.532 -9.047 1.00 59.44 90 TYR A N 1
ATOM 637 C CA . TYR A 1 90 ? 19.095 -0.779 -8.644 1.00 59.44 90 TYR A CA 1
ATOM 638 C C . TYR A 1 90 ? 18.868 -2.269 -8.379 1.00 59.44 90 TYR A C 1
ATOM 640 O O . TYR A 1 90 ? 19.388 -3.099 -9.129 1.00 59.44 90 TYR A O 1
ATOM 648 N N . PRO A 1 91 ? 18.104 -2.640 -7.331 1.00 63.41 91 PRO A N 1
ATOM 649 C CA . PRO A 1 91 ? 17.700 -4.026 -7.156 1.00 63.41 91 PRO A CA 1
ATOM 650 C C . PRO A 1 91 ? 16.867 -4.465 -8.374 1.00 63.41 91 PRO A C 1
ATOM 652 O O . PRO A 1 91 ? 16.108 -3.656 -8.915 1.00 63.41 91 PRO A O 1
ATOM 655 N N . PRO A 1 92 ? 16.996 -5.723 -8.825 1.00 67.38 92 PRO A N 1
ATOM 656 C CA . PRO A 1 92 ? 16.191 -6.235 -9.929 1.00 67.38 92 PRO A CA 1
ATOM 657 C C . PRO A 1 92 ? 14.697 -6.185 -9.575 1.00 67.38 92 PRO A C 1
ATOM 659 O O . PRO A 1 92 ? 14.325 -6.479 -8.440 1.00 67.38 92 PRO A O 1
ATOM 662 N N . GLY A 1 93 ? 13.840 -5.830 -10.539 1.00 79.69 93 GLY A N 1
ATOM 663 C CA . GLY A 1 93 ? 12.381 -5.804 -10.375 1.00 79.69 93 GLY A CA 1
ATOM 664 C C . GLY A 1 93 ? 11.692 -4.657 -11.124 1.00 79.69 93 GLY A C 1
ATOM 665 O O . GLY A 1 93 ? 12.306 -3.948 -11.919 1.00 79.69 93 GLY A O 1
ATOM 666 N N . LEU A 1 94 ? 10.395 -4.472 -10.862 1.00 86.88 94 LEU A N 1
ATOM 667 C CA . LEU A 1 94 ? 9.593 -3.380 -11.416 1.00 86.88 94 LEU A CA 1
ATOM 668 C C . LEU A 1 94 ? 9.753 -2.124 -10.558 1.00 86.88 94 LEU A C 1
ATOM 670 O O . LEU A 1 94 ? 9.214 -2.056 -9.452 1.00 86.88 94 LEU A O 1
ATOM 674 N N . ARG A 1 95 ? 10.423 -1.107 -11.094 1.00 89.44 95 ARG A N 1
ATOM 675 C CA . ARG A 1 95 ? 10.467 0.227 -10.495 1.00 89.44 95 ARG A CA 1
ATOM 676 C C . ARG A 1 95 ? 9.126 0.946 -10.651 1.00 89.44 95 ARG A C 1
ATOM 678 O O . ARG A 1 95 ? 8.593 1.036 -11.759 1.00 89.44 95 ARG A O 1
ATOM 685 N N . SER A 1 96 ? 8.620 1.470 -9.538 1.00 92.19 96 SER A N 1
ATOM 686 C CA . SER A 1 96 ? 7.466 2.362 -9.492 1.00 92.19 96 SER A CA 1
ATOM 687 C C . SER A 1 96 ? 7.769 3.596 -8.650 1.00 92.19 96 SER A C 1
ATOM 689 O O . SER A 1 96 ? 8.184 3.483 -7.495 1.00 92.19 96 SER A O 1
ATOM 691 N N . ASP A 1 97 ? 7.538 4.768 -9.224 1.00 93.81 97 ASP A N 1
ATOM 692 C CA . ASP A 1 97 ? 7.658 6.058 -8.552 1.00 93.81 97 ASP A CA 1
ATOM 693 C C . ASP A 1 97 ? 6.265 6.521 -8.128 1.00 93.81 97 ASP A C 1
ATOM 695 O O . ASP A 1 97 ? 5.291 6.351 -8.866 1.00 93.81 97 ASP A O 1
ATOM 699 N N . PHE A 1 98 ? 6.156 7.084 -6.928 1.00 95.31 98 PHE A N 1
ATOM 700 C CA . PHE A 1 98 ? 4.884 7.524 -6.372 1.00 95.31 98 PHE A CA 1
ATOM 701 C C . PHE A 1 98 ? 4.976 8.911 -5.742 1.00 95.31 98 PHE A C 1
ATOM 703 O O . PHE A 1 98 ? 6.032 9.365 -5.292 1.00 95.31 98 PHE A O 1
ATOM 710 N N . ARG A 1 99 ? 3.822 9.569 -5.652 1.00 96.06 99 ARG A N 1
ATOM 711 C CA . ARG A 1 99 ? 3.645 10.812 -4.900 1.00 96.06 99 ARG A CA 1
ATOM 712 C C . ARG A 1 99 ? 2.300 10.797 -4.201 1.00 96.06 99 ARG A C 1
ATOM 714 O O . ARG A 1 99 ? 1.280 10.563 -4.841 1.00 96.06 99 ARG A O 1
ATOM 721 N N . PHE A 1 100 ? 2.279 11.103 -2.910 1.00 96.50 100 PHE A N 1
ATOM 722 C CA . PHE A 1 100 ? 1.025 11.298 -2.198 1.00 96.50 100 PHE A CA 1
ATOM 723 C C . PHE A 1 100 ? 0.416 12.662 -2.528 1.00 96.50 100 PHE A C 1
ATOM 725 O O . PHE A 1 100 ? 1.108 13.677 -2.597 1.00 96.50 100 PHE A O 1
ATOM 732 N N . VAL A 1 101 ? -0.894 12.668 -2.752 1.00 96.75 101 VAL A N 1
ATOM 733 C CA . VAL A 1 101 ? -1.690 13.836 -3.160 1.00 96.75 101 VAL A CA 1
ATOM 734 C C . VAL A 1 101 ? -2.843 14.125 -2.199 1.00 96.75 101 VAL A C 1
ATOM 736 O O . VAL A 1 101 ? -3.465 15.177 -2.287 1.00 96.75 101 VAL A O 1
ATOM 739 N N . GLY A 1 102 ? -3.126 13.223 -1.257 1.00 96.44 102 GLY A N 1
ATOM 740 C CA . GLY A 1 102 ? -4.048 13.485 -0.157 1.00 96.44 102 GLY A CA 1
ATOM 741 C C . GLY A 1 102 ? -3.843 12.516 0.998 1.00 96.44 102 GLY A C 1
ATOM 742 O O . GLY A 1 102 ? -3.381 11.397 0.791 1.00 96.44 102 GLY A O 1
ATOM 743 N N . ALA A 1 103 ? -4.212 12.935 2.203 1.00 97.12 103 ALA A N 1
ATOM 744 C CA . ALA A 1 103 ? -4.273 12.068 3.369 1.00 97.12 103 ALA A CA 1
ATOM 745 C C . ALA A 1 103 ? -5.509 12.403 4.213 1.00 97.12 103 ALA A C 1
ATOM 747 O O . ALA A 1 103 ? -5.987 13.540 4.213 1.00 97.12 103 ALA A O 1
ATOM 748 N N . SER A 1 104 ? -6.048 11.419 4.923 1.00 96.94 104 SER A N 1
ATOM 749 C CA . SER A 1 104 ? -7.191 11.620 5.813 1.00 96.94 104 SER A CA 1
ATOM 750 C C . SER A 1 104 ? -7.185 10.652 6.983 1.00 96.94 104 SER A C 1
ATOM 752 O O . SER A 1 104 ? -6.858 9.477 6.819 1.00 96.94 104 SER A O 1
ATOM 754 N N . LEU A 1 105 ? -7.620 11.139 8.142 1.00 97.06 105 LEU A N 1
ATOM 755 C CA . LEU A 1 105 ? -7.862 10.344 9.338 1.00 97.06 105 LEU A CA 1
ATOM 756 C C . LEU A 1 105 ? -9.364 10.309 9.637 1.00 97.06 105 LEU A C 1
ATOM 758 O O . LEU A 1 105 ? -9.975 11.332 9.935 1.00 97.06 105 LEU A O 1
ATOM 762 N N . THR A 1 106 ? -9.954 9.124 9.583 1.00 97.25 106 THR A N 1
ATOM 763 C CA . THR A 1 106 ? -11.296 8.851 10.098 1.00 97.25 106 THR A CA 1
ATOM 764 C C . THR A 1 106 ? -11.166 8.482 11.568 1.00 97.25 106 THR A C 1
ATOM 766 O O . THR A 1 106 ? -10.574 7.453 11.895 1.00 97.25 106 THR A O 1
ATOM 769 N N . VAL A 1 107 ? -11.693 9.326 12.456 1.00 95.06 107 VAL A N 1
ATOM 770 C CA . VAL A 1 107 ? -11.618 9.123 13.919 1.00 95.06 107 VAL A CA 1
ATOM 771 C C . VAL A 1 107 ? -12.901 8.521 14.497 1.00 95.06 107 VAL A C 1
ATOM 773 O O . VAL A 1 107 ? -12.868 7.876 15.544 1.00 95.06 107 VAL A O 1
ATOM 776 N N . SER A 1 108 ? -14.024 8.710 13.806 1.00 92.06 108 SER A N 1
ATOM 777 C CA . SER A 1 108 ? -15.318 8.092 14.087 1.00 92.06 108 SER A CA 1
ATOM 778 C C . SER A 1 108 ? -16.189 8.126 12.823 1.00 92.06 108 SER A C 1
ATOM 780 O O . SER A 1 108 ? -15.890 8.886 11.891 1.00 92.06 108 SER A O 1
ATOM 782 N N . PRO A 1 109 ? -17.276 7.335 12.756 1.00 81.62 109 PRO A N 1
ATOM 783 C CA . PRO A 1 109 ? -18.243 7.447 11.671 1.00 81.62 109 PRO A CA 1
ATOM 784 C C . PRO A 1 109 ? -18.750 8.891 11.536 1.00 81.62 109 PRO A C 1
ATOM 786 O O . PRO A 1 109 ? -19.330 9.444 12.466 1.00 81.62 109 PRO A O 1
ATOM 789 N N . GLY A 1 110 ? -18.505 9.507 10.378 1.00 85.75 110 GLY A N 1
ATOM 790 C CA . GLY A 1 110 ? -18.913 10.885 10.083 1.00 85.75 110 GLY A CA 1
ATOM 791 C C . GLY A 1 110 ? -17.896 11.978 10.437 1.00 85.75 110 GLY A C 1
ATOM 792 O O . GLY A 1 110 ? -18.123 13.124 10.056 1.00 85.75 110 GLY A O 1
ATOM 793 N N . LEU A 1 111 ? -16.766 11.657 11.084 1.00 94.69 111 LEU A N 1
ATOM 794 C CA . LEU A 1 111 ? -15.692 12.622 11.355 1.00 94.69 111 LEU A CA 1
ATOM 795 C C . LEU A 1 111 ? -14.401 12.233 10.626 1.00 94.69 111 LEU A C 1
ATOM 797 O O . LEU A 1 111 ?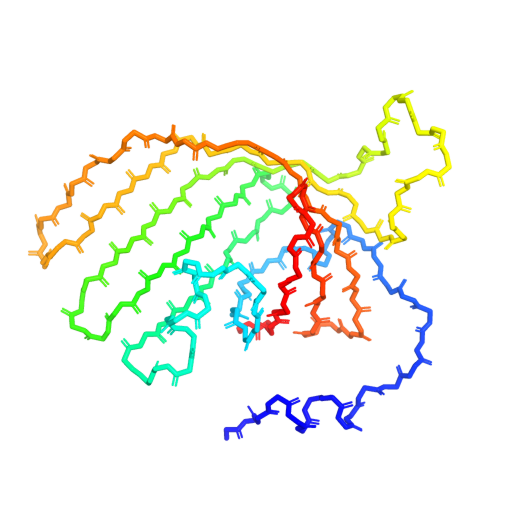 -13.658 11.344 11.053 1.00 94.69 111 LEU A O 1
ATOM 801 N N . ILE A 1 112 ? -14.141 12.941 9.523 1.00 97.06 112 ILE A N 1
ATOM 802 C CA . ILE A 1 112 ? -12.963 12.769 8.669 1.00 97.06 112 ILE A CA 1
ATOM 803 C C . ILE A 1 112 ? -12.119 14.038 8.744 1.00 97.06 112 ILE A C 1
ATOM 805 O O . ILE A 1 112 ? -12.557 15.116 8.344 1.00 97.06 112 ILE A O 1
ATOM 809 N N . LEU A 1 113 ? -10.896 13.899 9.244 1.00 97.06 113 LEU A N 1
ATOM 810 C CA . LEU A 1 113 ? -9.921 14.975 9.333 1.00 97.06 113 LEU A CA 1
ATOM 811 C C . LEU A 1 113 ? -9.000 14.912 8.106 1.00 97.06 113 LEU A C 1
ATOM 813 O O . LEU A 1 113 ? -8.293 13.912 7.943 1.00 97.06 113 LEU A O 1
ATOM 817 N N . PRO A 1 114 ? -8.985 15.932 7.228 1.00 96.12 114 PRO A N 1
ATOM 818 C CA . PRO A 1 114 ? -7.996 16.000 6.165 1.00 96.12 114 PRO A CA 1
ATOM 819 C C . PRO A 1 114 ? -6.619 16.243 6.779 1.00 96.12 114 PRO A C 1
ATOM 821 O O . PRO A 1 114 ? -6.456 17.070 7.676 1.00 96.12 114 PRO A O 1
ATOM 824 N N . LEU A 1 115 ? -5.623 15.526 6.278 1.00 94.12 115 LEU A N 1
ATOM 825 C CA . LEU A 1 115 ? -4.230 15.704 6.654 1.00 94.12 115 LEU A CA 1
ATOM 826 C C . LEU A 1 115 ? -3.461 16.186 5.424 1.00 94.12 115 LEU A C 1
ATOM 828 O O . LEU A 1 115 ? -3.811 15.813 4.296 1.00 94.12 115 LEU A O 1
ATOM 832 N N . PRO A 1 116 ? -2.427 17.023 5.595 1.00 88.12 116 PRO A N 1
ATOM 833 C CA . PRO A 1 116 ? -1.632 17.421 4.453 1.00 88.12 116 PRO A CA 1
ATOM 834 C C . PRO A 1 116 ? -0.939 16.176 3.874 1.00 88.12 116 PRO A C 1
ATOM 836 O O . PRO A 1 116 ? -0.476 15.320 4.634 1.00 88.12 116 PRO A O 1
ATOM 839 N N . PRO A 1 117 ? -0.883 16.032 2.540 1.00 77.88 117 PRO A N 1
ATOM 840 C CA . PRO A 1 117 ? -0.153 14.934 1.936 1.00 77.88 117 PRO A CA 1
ATOM 841 C C . PRO A 1 117 ? 1.344 15.178 2.085 1.00 77.88 117 PRO A C 1
ATOM 843 O O . PRO A 1 117 ? 1.853 16.232 1.702 1.00 77.88 117 PRO A O 1
ATOM 846 N N . PHE A 1 118 ? 2.064 14.183 2.587 1.00 82.00 118 PHE A N 1
ATOM 847 C CA . PHE A 1 118 ? 3.516 14.234 2.665 1.00 82.00 118 PHE A CA 1
ATOM 848 C C . PHE A 1 118 ? 4.097 12.932 2.163 1.00 82.00 118 PHE A C 1
ATOM 850 O O . PHE A 1 118 ? 3.695 11.863 2.611 1.00 82.00 118 PHE A O 1
ATOM 857 N N . GLY A 1 119 ? 5.066 13.042 1.263 1.00 89.31 119 GLY A N 1
ATOM 858 C CA . GLY A 1 119 ? 5.847 11.912 0.792 1.00 89.31 119 GLY A CA 1
ATOM 859 C C . GLY A 1 119 ? 5.748 11.718 -0.713 1.00 89.31 119 GLY A C 1
ATOM 860 O O . GLY A 1 119 ? 4.679 11.704 -1.325 1.00 89.31 119 GLY A O 1
ATOM 861 N N . ALA A 1 120 ? 6.915 11.552 -1.302 1.00 93.94 120 ALA A N 1
ATOM 862 C CA . ALA A 1 120 ? 7.112 10.997 -2.619 1.00 93.94 120 ALA A CA 1
ATOM 863 C C . ALA A 1 120 ? 8.332 10.092 -2.518 1.00 93.94 120 ALA A C 1
ATOM 865 O O . ALA A 1 120 ? 9.171 10.258 -1.629 1.00 93.94 120 ALA A O 1
ATOM 866 N N . GLY A 1 121 ? 8.426 9.138 -3.419 1.00 93.44 121 GLY A N 1
ATOM 867 C CA . GLY A 1 121 ? 9.518 8.195 -3.394 1.00 93.44 121 GLY A CA 1
ATOM 868 C C . GLY A 1 121 ? 9.290 7.118 -4.416 1.00 93.44 121 GLY A C 1
ATOM 869 O O . GLY A 1 121 ? 8.588 7.305 -5.411 1.00 93.44 121 GLY A O 1
ATOM 870 N N . TRP A 1 122 ? 9.894 5.977 -4.148 1.00 93.12 122 TRP A N 1
ATOM 871 C CA . TRP A 1 122 ? 9.842 4.867 -5.062 1.00 93.12 122 TRP A CA 1
ATOM 872 C C . TRP A 1 122 ? 9.904 3.540 -4.348 1.00 93.12 122 TRP A C 1
ATOM 874 O O . TRP A 1 122 ? 10.392 3.447 -3.224 1.00 93.12 122 TRP A O 1
ATOM 884 N N . PHE A 1 123 ? 9.455 2.505 -5.043 1.00 93.38 123 PHE A N 1
ATOM 885 C CA . PHE A 1 123 ? 9.696 1.128 -4.662 1.00 93.38 123 PHE A CA 1
ATOM 886 C C . PHE A 1 123 ? 10.023 0.279 -5.888 1.00 93.38 123 PHE A C 1
ATOM 888 O O . PHE A 1 123 ? 9.622 0.579 -7.014 1.00 93.38 123 PHE A O 1
ATOM 895 N N . VAL A 1 124 ? 10.781 -0.784 -5.660 1.00 90.75 124 VAL A N 1
ATOM 896 C CA . VAL A 1 124 ? 11.007 -1.856 -6.624 1.00 90.75 124 VAL A CA 1
ATOM 897 C C . VAL A 1 124 ? 10.236 -3.076 -6.154 1.00 90.75 124 VAL A C 1
ATOM 899 O O . VAL A 1 124 ? 10.407 -3.493 -5.011 1.00 90.75 124 VAL A O 1
ATOM 902 N N . SER A 1 125 ? 9.403 -3.635 -7.029 1.00 90.81 125 SER A N 1
ATOM 903 C CA . SER A 1 125 ? 8.626 -4.846 -6.762 1.00 90.81 125 SER A CA 1
ATOM 904 C C . SE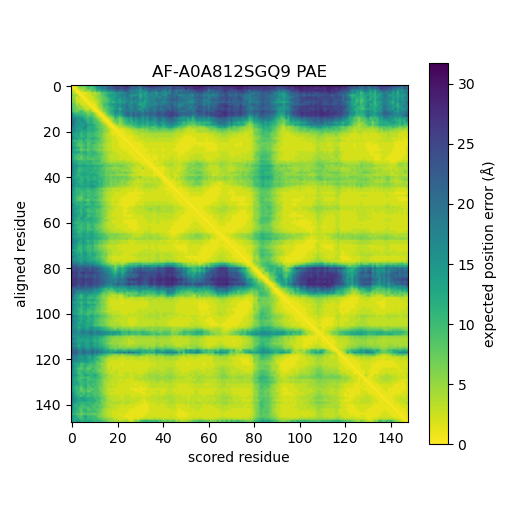R A 1 125 ? 9.209 -6.060 -7.474 1.00 90.81 125 SER A C 1
ATOM 906 O O . SER A 1 125 ? 9.446 -6.028 -8.683 1.00 90.81 125 SER A O 1
ATOM 908 N N . VAL A 1 126 ? 9.343 -7.156 -6.736 1.00 88.88 126 VAL A N 1
ATOM 909 C CA . VAL A 1 126 ? 9.581 -8.503 -7.261 1.00 88.88 126 VAL A CA 1
ATOM 910 C C . VAL A 1 126 ? 8.417 -9.393 -6.853 1.00 88.88 126 VAL A C 1
ATOM 912 O O . VAL A 1 126 ? 7.949 -9.322 -5.718 1.00 88.88 126 VAL A O 1
ATOM 915 N N . TYR A 1 127 ? 7.957 -10.237 -7.769 1.00 87.38 127 TYR A N 1
ATOM 916 C CA . TYR A 1 127 ? 6.853 -11.157 -7.534 1.00 87.38 127 TYR A CA 1
ATOM 917 C C . TYR A 1 127 ? 7.398 -12.581 -7.440 1.00 87.38 127 TYR A C 1
ATOM 919 O O . TYR A 1 127 ? 8.111 -13.028 -8.343 1.00 87.38 127 TYR A O 1
ATOM 927 N N . LEU A 1 128 ? 7.086 -13.271 -6.339 1.00 85.81 128 LEU A N 1
ATOM 928 C CA . LEU A 1 128 ? 7.404 -14.697 -6.189 1.00 85.81 128 LEU A CA 1
ATOM 929 C C . LEU A 1 128 ? 6.355 -15.540 -6.921 1.00 85.81 128 LEU A C 1
ATOM 931 O O . LEU A 1 128 ? 6.692 -16.535 -7.555 1.00 85.81 128 LEU A O 1
ATOM 935 N N . ASP A 1 129 ? 5.101 -15.098 -6.874 1.00 85.00 129 ASP A N 1
ATOM 936 C CA . ASP A 1 129 ? 3.978 -15.638 -7.630 1.00 85.00 129 ASP A CA 1
ATOM 937 C C . ASP A 1 129 ? 2.950 -14.521 -7.911 1.00 85.00 129 ASP A C 1
ATOM 939 O O . ASP A 1 129 ? 3.250 -13.330 -7.784 1.00 85.00 129 ASP A O 1
ATOM 943 N N . ASP A 1 130 ? 1.739 -14.883 -8.336 1.00 86.62 130 ASP A N 1
ATOM 944 C CA . ASP A 1 130 ? 0.694 -13.909 -8.674 1.00 86.62 130 ASP A CA 1
ATOM 945 C C . ASP A 1 130 ? 0.067 -13.238 -7.427 1.00 86.62 130 ASP A C 1
ATOM 947 O O . ASP A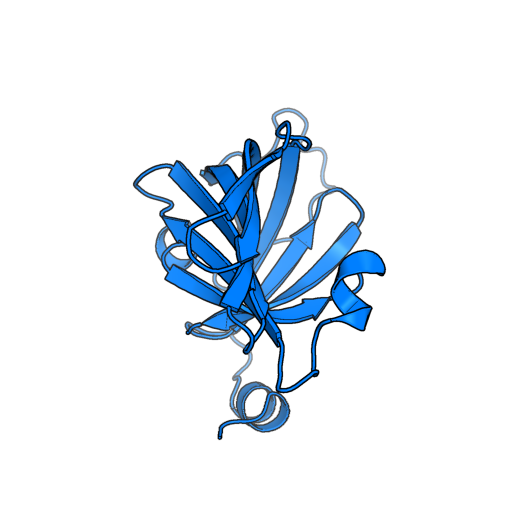 1 130 ? -0.566 -12.181 -7.544 1.00 86.62 130 ASP A O 1
ATOM 951 N N . ASN A 1 131 ? 0.282 -13.813 -6.239 1.00 90.44 131 ASN A N 1
ATOM 952 C CA . ASN A 1 131 ? -0.312 -13.441 -4.957 1.00 90.44 131 ASN A CA 1
ATOM 953 C C . ASN A 1 131 ? 0.687 -12.861 -3.949 1.00 90.44 131 ASN A C 1
ATOM 955 O O . ASN A 1 131 ? 0.255 -12.185 -3.024 1.00 90.44 131 ASN A O 1
ATOM 959 N N . LEU A 1 132 ? 1.991 -13.080 -4.098 1.00 92.50 132 LEU A N 1
ATOM 960 C CA . LEU A 1 132 ? 3.017 -12.611 -3.172 1.00 92.50 132 LEU A C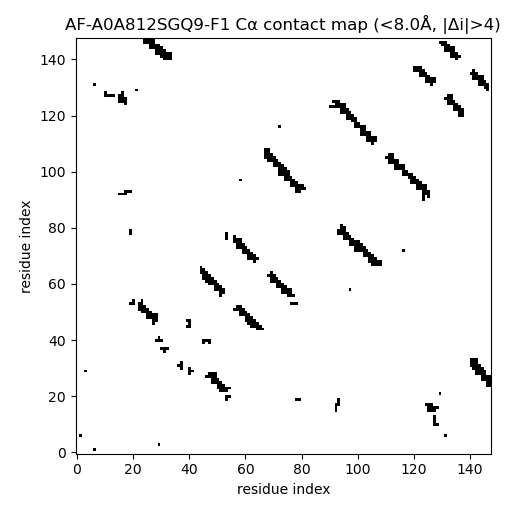A 1
ATOM 961 C C . LEU A 1 132 ? 4.020 -11.719 -3.902 1.00 92.50 132 LEU A C 1
ATOM 963 O O . LEU A 1 132 ? 4.703 -12.138 -4.842 1.00 92.50 132 LEU A O 1
ATOM 967 N N . ARG A 1 133 ? 4.156 -10.483 -3.411 1.00 92.50 133 ARG A N 1
ATOM 968 C CA . ARG A 1 133 ? 5.205 -9.557 -3.854 1.00 92.50 133 ARG A CA 1
ATOM 969 C C . ARG A 1 133 ? 6.058 -9.063 -2.698 1.00 92.50 133 ARG A C 1
ATOM 971 O O . ARG A 1 133 ? 5.581 -8.869 -1.579 1.00 92.50 133 ARG A O 1
ATOM 978 N N . VAL A 1 134 ? 7.309 -8.783 -3.021 1.00 93.50 134 VAL A N 1
ATOM 979 C CA . VAL A 1 134 ? 8.281 -8.154 -2.138 1.00 93.50 134 VAL A CA 1
ATOM 980 C C . VAL A 1 134 ? 8.648 -6.808 -2.736 1.00 93.50 134 VAL A C 1
ATOM 982 O O . VAL A 1 134 ? 9.029 -6.718 -3.904 1.00 93.50 134 VAL A O 1
ATOM 985 N N . ASN A 1 135 ? 8.535 -5.769 -1.923 1.00 94.00 135 ASN A N 1
ATOM 986 C CA . ASN A 1 135 ? 8.919 -4.416 -2.265 1.00 94.00 135 ASN A CA 1
ATOM 987 C C . ASN A 1 135 ? 10.174 -4.019 -1.493 1.00 94.00 135 ASN A C 1
ATOM 989 O O . ASN A 1 135 ? 10.300 -4.329 -0.308 1.00 94.00 135 ASN A O 1
ATOM 993 N N . ARG A 1 136 ? 11.058 -3.274 -2.157 1.00 92.44 136 ARG A N 1
ATOM 994 C CA . ARG A 1 136 ? 12.098 -2.471 -1.511 1.00 92.44 136 ARG A CA 1
ATOM 995 C C . ARG A 1 136 ? 11.889 -1.007 -1.859 1.00 92.44 136 ARG A C 1
ATOM 997 O O . ARG A 1 136 ? 11.804 -0.691 -3.045 1.00 92.44 136 ARG A O 1
ATOM 1004 N N . ASP A 1 137 ? 11.799 -0.139 -0.861 1.00 92.75 137 ASP A N 1
ATOM 1005 C CA . ASP A 1 137 ? 11.532 1.285 -1.071 1.00 92.75 137 ASP A CA 1
ATOM 1006 C C . ASP A 1 137 ? 12.806 2.151 -1.138 1.00 92.75 137 ASP A C 1
ATOM 1008 O O . ASP A 1 137 ? 13.936 1.681 -0.961 1.00 92.75 137 ASP A O 1
ATOM 1012 N N . SER A 1 138 ? 12.610 3.444 -1.397 1.00 90.38 138 SER A N 1
ATOM 1013 C CA . SER A 1 138 ? 13.659 4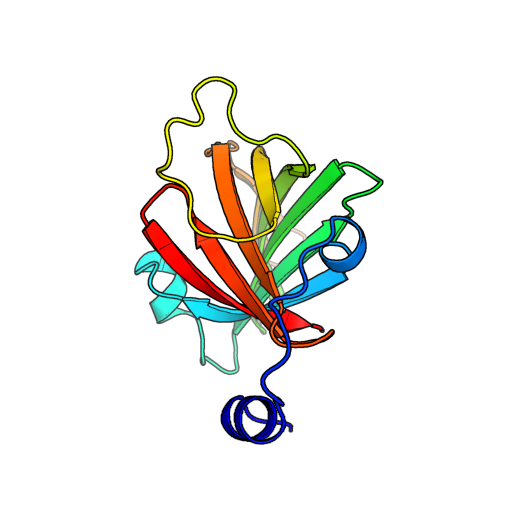.462 -1.474 1.00 90.38 138 SER A CA 1
ATOM 1014 C C . SER A 1 138 ? 14.399 4.742 -0.169 1.00 90.38 138 SER A C 1
ATOM 1016 O O . SER A 1 138 ? 15.462 5.357 -0.204 1.00 90.38 138 SER A O 1
ATOM 1018 N N . ARG A 1 139 ? 13.842 4.330 0.973 1.00 90.56 139 ARG A N 1
ATOM 1019 C CA . ARG A 1 139 ? 14.466 4.426 2.302 1.00 90.56 139 ARG A CA 1
ATOM 1020 C C . ARG A 1 139 ? 15.246 3.157 2.653 1.00 90.56 139 ARG A C 1
ATOM 1022 O O . ARG A 1 139 ? 15.974 3.140 3.640 1.00 90.56 139 ARG A O 1
ATOM 1029 N N . GLY A 1 140 ? 15.150 2.125 1.813 1.00 90.12 140 GLY A N 1
ATOM 1030 C CA . GLY A 1 140 ? 15.787 0.832 2.020 1.00 90.12 140 GLY A CA 1
ATOM 1031 C C . GLY A 1 140 ? 14.930 -0.149 2.814 1.00 90.12 140 GLY A C 1
ATOM 1032 O O . GLY A 1 140 ? 15.432 -1.232 3.122 1.00 90.12 140 GLY A O 1
ATOM 1033 N N . ASP A 1 141 ? 13.672 0.194 3.102 1.00 93.88 141 ASP A N 1
ATOM 1034 C CA . ASP A 1 141 ? 12.749 -0.683 3.809 1.00 93.88 141 ASP A CA 1
ATOM 1035 C C . ASP A 1 141 ? 12.230 -1.796 2.899 1.00 93.88 141 ASP A C 1
ATOM 1037 O O . ASP A 1 141 ? 12.028 -1.615 1.693 1.00 93.88 141 ASP A O 1
ATOM 1041 N N . LEU A 1 142 ? 12.020 -2.967 3.496 1.00 94.88 142 LEU A N 1
ATOM 1042 C CA . LEU A 1 142 ? 11.383 -4.110 2.859 1.00 94.88 142 LEU A CA 1
ATOM 1043 C C . LEU A 1 142 ? 9.922 -4.176 3.275 1.00 94.88 142 LEU A C 1
ATOM 1045 O O . LEU A 1 142 ? 9.617 -4.025 4.451 1.00 94.88 142 LEU A O 1
ATOM 1049 N N . ALA A 1 143 ? 9.045 -4.492 2.328 1.00 95.88 143 ALA A N 1
ATOM 1050 C CA . ALA A 1 143 ? 7.642 -4.771 2.590 1.00 95.88 143 ALA A CA 1
ATOM 1051 C C . ALA A 1 143 ? 7.197 -6.004 1.802 1.00 95.88 143 ALA A C 1
ATOM 1053 O O . ALA A 1 143 ? 7.427 -6.096 0.596 1.00 95.88 143 ALA A O 1
ATOM 1054 N N . ILE A 1 144 ? 6.554 -6.954 2.473 1.00 96.00 144 ILE A N 1
ATOM 1055 C CA . ILE A 1 144 ? 5.994 -8.152 1.845 1.00 96.00 144 ILE A CA 1
ATOM 1056 C C . ILE A 1 144 ? 4.483 -8.014 1.848 1.00 96.00 144 ILE A C 1
ATOM 1058 O O . ILE A 1 144 ? 3.878 -7.725 2.885 1.00 96.00 144 ILE A O 1
ATOM 1062 N N . TYR A 1 145 ? 3.883 -8.235 0.685 1.00 96.06 145 TYR A N 1
ATOM 1063 C CA . TYR A 1 145 ? 2.445 -8.156 0.511 1.00 96.06 145 TYR A CA 1
ATOM 1064 C C . TYR A 1 145 ? 1.869 -9.463 -0.013 1.00 96.06 145 TYR A C 1
ATOM 1066 O O . TYR A 1 145 ? 2.464 -10.099 -0.885 1.00 96.06 145 TYR A O 1
ATOM 1074 N N . LEU A 1 146 ? 0.666 -9.778 0.461 1.00 95.25 146 LEU A N 1
ATOM 1075 C CA . LEU A 1 146 ? -0.212 -10.784 -0.121 1.00 95.25 146 LEU A CA 1
ATOM 1076 C C . LEU A 1 146 ? -1.370 -10.101 -0.846 1.00 95.25 146 LEU A C 1
ATOM 1078 O O . LEU A 1 146 ? -1.917 -9.114 -0.357 1.00 95.25 146 LEU A O 1
ATOM 1082 N N . ARG A 1 147 ? -1.751 -10.610 -2.011 1.00 94.06 147 ARG A N 1
ATOM 1083 C CA . ARG A 1 147 ? -2.932 -10.149 -2.737 1.00 94.06 147 ARG A CA 1
ATOM 1084 C C . ARG A 1 147 ? -4.184 -10.455 -1.906 1.00 94.06 147 ARG A C 1
ATOM 1086 O O . ARG A 1 147 ? -4.282 -11.532 -1.320 1.00 94.06 147 ARG A O 1
ATOM 1093 N N . ALA A 1 148 ? -5.075 -9.468 -1.805 1.00 88.19 148 ALA A N 1
ATOM 1094 C CA . ALA A 1 148 ? -6.360 -9.579 -1.113 1.00 88.19 148 ALA A CA 1
ATOM 1095 C C . ALA A 1 148 ? -7.418 -10.273 -1.974 1.00 88.19 148 ALA A C 1
ATOM 1097 O O . ALA A 1 148 ? -7.364 -10.100 -3.216 1.00 88.19 148 ALA A O 1
#

Mean predicted aligned error: 7.2 Å

pLDDT: mean 85.13, std 15.26, range [44.25, 97.88]

Organism: Symbiodinium pilosum (NCBI:txid2952)

Foldseek 3Di:
DDDPVNVVVPQDDDDWDADLVLQAAKWWWQDKPPPVCRVQHPPPQWTWIWHDDQVVQKIKTKIAGVQGKIKIWIKGKHWDDPDPPPPPDDDDAIKMWMFTDWIWIDPHVPDIDTDHGDDIWIWGWTDSDSFWIWIQTPVRMIIIIGGD

Secondary structure (DSSP, 8-state):
---HHHHHHH----SPB--HHHH-EEEEEEEE--HHHHTTTT-TTEEEEEEEETTTTEEEEEEEETTS-EEEEEEEEEE----TT-SS-S-SSEEEEEEEEEEEEEEETTEEEEE----EEEEEEEESSSSEEEEEETTS-EEEEEE-

InterPro domains:
  IPR006843 Plastid lipid-associated protein/fibrillin conserved domain [PF04755] (7-67)
  IPR006843 Plastid lipid-associated protein/fibrillin conserved domain [PF04755] (115-144)
  IPR039633 Plastid-lipid-associated protein [PTHR31906] (12-147)

Radius of gyration: 15.8 Å; Cα contacts (8 Å, |Δi|>4): 320; chains: 1; bounding box: 44×41×32 Å

Solvent-accessible surface area (backbone atoms only — not comparable to full-atom values): 8197 Å² total; per-residue (Å²): 133,90,48,73,67,61,56,60,73,69,59,64,96,62,80,75,46,60,53,60,76,72,59,39,46,45,29,35,54,78,46,52,64,45,69,88,56,40,81,48,56,88,42,93,56,44,47,44,35,38,40,33,32,60,90,79,26,35,32,34,43,38,40,40,37,76,86,59,30,33,41,40,36,36,27,38,36,51,67,76,65,76,62,98,79,70,74,90,78,69,80,85,53,37,38,32,42,37,37,43,76,33,26,35,38,30,76,40,93,93,43,72,45,79,42,84,50,75,59,66,50,37,35,30,35,32,24,71,52,100,47,37,38,42,35,39,38,76,86,70,37,44,38,34,29,35,56,109

Sequence (148 aa):
MDNFATSLASAQASAPKASAAMLTGTWNLVYTTEKEVLSLIGDPGVSVYQKLDSGAGTLGNSIVFTDGKRFDVKGTVSSGAPPEDATATYPPGLRSDFRFVGASLTVSPGLILPLPPFGAGWFVSVYLDDNLRVNRDSRGDLAIYLRA